Protein AF-A0A951GR59-F1 (afdb_monomer_lite)

Sequence (129 aa):
MRVWRRYLRSAVLIALGVAAAATSLAAGDAMGLLDGLLYDASLAASDRRPGDRDAPVAVIALDAESLAADELAELPRVFLSPVWAKIVNALTDAEARAIGFDIIFSYSANRFPGLEGQYDREFLAAIAR

Secondary structure (DSSP, 8-state):
-HHHHHHHHHHHHHHHHHHHHHHHHHS-S---HHHHHHHHHHHHH-S--SS-SS---------HHHHTSHHHHTS-GGG-HHHHHHHHHHHHHTT-S-----S-----GGGSTTSTT-TTHHHHHHHT-

Radius of gyration: 24.55 Å; chains: 1; bounding box: 57×39×71 Å

Structure (mmCIF, N/CA/C/O backbone):
data_AF-A0A951GR59-F1
#
_entry.id   AF-A0A951GR59-F1
#
loop_
_atom_site.group_PDB
_atom_site.id
_atom_site.type_symbol
_atom_site.label_atom_id
_atom_site.label_alt_id
_atom_site.label_comp_id
_atom_site.label_asym_id
_atom_site.label_entity_id
_atom_site.label_seq_id
_atom_site.pdbx_PDB_ins_code
_atom_site.Cartn_x
_atom_site.Cartn_y
_atom_site.Cartn_z
_atom_site.occupancy
_atom_site.B_iso_or_equiv
_atom_site.auth_seq_id
_atom_site.auth_comp_id
_atom_site.auth_asym_id
_atom_site.auth_atom_id
_atom_site.pdbx_PDB_model_num
ATOM 1 N N . MET A 1 1 ? 36.642 8.283 -48.149 1.00 59.03 1 MET A N 1
ATOM 2 C CA . MET A 1 1 ? 35.408 8.980 -47.688 1.00 59.03 1 MET A CA 1
ATOM 3 C C . MET A 1 1 ? 34.630 8.270 -46.564 1.00 59.03 1 MET A C 1
ATOM 5 O O . MET A 1 1 ? 34.110 8.967 -45.701 1.00 59.03 1 MET A O 1
ATOM 9 N N . ARG A 1 2 ? 34.537 6.925 -46.502 1.00 58.50 2 ARG A N 1
ATOM 10 C CA . ARG A 1 2 ? 33.809 6.211 -45.415 1.00 58.50 2 ARG A CA 1
ATOM 11 C C . ARG A 1 2 ? 34.384 6.427 -44.006 1.00 58.50 2 ARG A C 1
ATOM 13 O O . ARG A 1 2 ? 33.620 6.544 -43.058 1.00 58.50 2 ARG A O 1
ATOM 20 N N . VAL A 1 3 ? 35.708 6.502 -43.881 1.00 67.25 3 VAL A N 1
ATOM 21 C CA . VAL A 1 3 ? 36.415 6.670 -42.599 1.00 67.25 3 VAL A CA 1
ATOM 22 C C . VAL A 1 3 ? 36.221 8.084 -42.027 1.00 67.25 3 VAL A C 1
ATOM 24 O O . VAL A 1 3 ? 35.856 8.231 -40.869 1.00 67.25 3 VAL A O 1
ATOM 27 N N . TRP A 1 4 ? 36.303 9.115 -42.874 1.00 68.81 4 TRP A N 1
ATOM 28 C CA . TRP A 1 4 ? 36.006 10.512 -42.518 1.00 68.81 4 TRP A CA 1
ATOM 29 C C . TRP A 1 4 ? 34.567 10.699 -42.011 1.00 68.81 4 TRP A C 1
ATOM 31 O O . TRP A 1 4 ? 34.330 11.330 -40.986 1.00 68.81 4 TRP A O 1
ATOM 41 N N . ARG A 1 5 ? 33.595 10.057 -42.676 1.00 74.81 5 ARG A N 1
ATOM 42 C CA . ARG A 1 5 ? 32.196 10.024 -42.221 1.00 74.81 5 ARG A CA 1
ATOM 43 C C . ARG A 1 5 ? 32.007 9.292 -40.890 1.00 74.81 5 ARG A C 1
ATOM 45 O O . ARG A 1 5 ? 31.097 9.649 -40.153 1.00 74.81 5 ARG A O 1
ATOM 52 N N . ARG A 1 6 ? 32.825 8.281 -40.576 1.00 73.31 6 ARG A N 1
ATOM 53 C CA . ARG A 1 6 ? 32.791 7.599 -39.270 1.00 73.31 6 ARG A CA 1
ATOM 54 C C . ARG A 1 6 ? 33.338 8.498 -38.164 1.00 73.31 6 ARG A C 1
ATOM 56 O O . ARG A 1 6 ? 32.654 8.655 -37.165 1.00 73.31 6 ARG A O 1
ATOM 63 N N . TYR A 1 7 ? 34.477 9.157 -38.379 1.00 81.62 7 TYR A N 1
ATOM 64 C CA . TYR A 1 7 ? 35.042 10.090 -37.398 1.00 81.62 7 TYR A CA 1
ATOM 65 C C . TYR A 1 7 ? 34.139 11.295 -37.132 1.00 81.62 7 TYR A C 1
ATOM 67 O O . TYR A 1 7 ? 33.927 11.643 -35.977 1.00 81.62 7 TYR A O 1
ATOM 75 N N . LEU A 1 8 ? 33.530 11.872 -38.172 1.00 83.38 8 LEU A N 1
ATOM 76 C CA . LEU A 1 8 ? 32.531 12.933 -38.008 1.00 83.38 8 LEU A CA 1
ATOM 77 C C . LEU A 1 8 ? 31.313 12.463 -37.211 1.00 83.38 8 LEU A C 1
ATOM 79 O O . LEU A 1 8 ? 30.852 13.180 -36.335 1.00 83.38 8 LEU A O 1
ATOM 83 N N . ARG A 1 9 ? 30.807 11.251 -37.472 1.00 81.31 9 ARG A N 1
ATOM 84 C CA . ARG A 1 9 ? 29.693 10.684 -36.696 1.00 81.31 9 ARG A CA 1
ATOM 85 C C . ARG A 1 9 ? 30.070 10.493 -35.232 1.00 81.31 9 ARG A C 1
ATOM 87 O O . ARG A 1 9 ? 29.297 10.878 -34.369 1.00 81.31 9 ARG A O 1
ATOM 94 N N . SER A 1 10 ? 31.252 9.946 -34.957 1.00 85.56 10 SER A N 1
ATOM 95 C CA . SER A 1 10 ? 31.752 9.784 -33.590 1.00 85.56 10 SER A CA 1
ATOM 96 C C . SER A 1 10 ? 31.913 11.131 -32.886 1.00 85.56 10 SER A C 1
ATOM 98 O O . SER A 1 10 ? 31.454 11.278 -31.761 1.00 85.56 10 SER A O 1
ATOM 100 N N . ALA A 1 11 ? 32.489 12.131 -33.556 1.00 87.44 11 ALA A N 1
ATOM 101 C CA . ALA A 1 11 ? 32.656 13.474 -33.004 1.00 87.44 11 ALA A CA 1
ATOM 102 C C . ALA A 1 11 ? 31.310 14.154 -32.710 1.00 87.44 11 ALA A C 1
ATOM 104 O O . ALA A 1 11 ? 31.146 14.746 -31.649 1.00 87.44 11 ALA A O 1
ATOM 105 N N . VAL A 1 12 ? 30.328 14.019 -33.608 1.00 87.12 12 VAL A N 1
ATOM 106 C CA . VAL A 1 12 ? 28.971 14.554 -33.413 1.00 87.12 12 VAL A CA 1
ATOM 107 C C . VAL A 1 12 ? 28.259 13.854 -32.257 1.00 87.12 12 VAL A C 1
ATOM 109 O O . VAL A 1 12 ? 27.648 14.527 -31.437 1.00 87.12 12 VAL A O 1
ATOM 112 N N . LEU A 1 13 ? 28.364 12.527 -32.145 1.00 87.94 13 LEU A N 1
ATOM 113 C CA . LEU A 1 13 ? 27.765 11.780 -31.034 1.00 87.94 13 LEU A CA 1
ATOM 114 C C . LEU A 1 13 ? 28.382 12.168 -29.687 1.00 87.94 13 LEU A C 1
ATOM 116 O O . LEU A 1 13 ? 27.653 12.347 -28.716 1.00 87.94 13 LEU A O 1
ATOM 120 N N . ILE A 1 14 ? 29.704 12.346 -29.636 1.00 89.19 14 ILE A N 1
ATOM 121 C CA . ILE A 1 14 ? 30.396 12.813 -28.429 1.00 89.19 14 ILE A CA 1
ATOM 122 C C . ILE A 1 14 ? 29.949 14.236 -28.082 1.00 89.19 14 ILE A C 1
ATOM 124 O O . ILE A 1 14 ? 29.593 14.494 -26.938 1.00 89.19 14 ILE A O 1
ATOM 128 N N . ALA A 1 15 ? 29.908 15.147 -29.058 1.00 87.50 15 ALA A N 1
ATOM 129 C CA . ALA A 1 15 ? 29.475 16.525 -28.835 1.00 87.50 15 ALA A CA 1
ATOM 130 C C . ALA A 1 15 ? 28.022 16.606 -28.336 1.00 87.50 15 ALA A C 1
ATOM 132 O O . ALA A 1 15 ? 27.738 17.353 -27.403 1.00 87.50 15 ALA A O 1
ATOM 133 N N . LEU A 1 16 ? 27.119 15.803 -28.907 1.00 85.69 16 LEU A N 1
ATOM 134 C CA . LEU A 1 16 ? 25.728 15.705 -28.458 1.00 85.69 16 LEU A CA 1
ATOM 135 C C . LEU A 1 16 ? 25.619 15.117 -27.047 1.00 85.69 16 LEU A C 1
ATOM 137 O O . LEU A 1 16 ? 24.856 15.637 -26.240 1.00 85.69 16 LEU A O 1
ATOM 141 N N . GLY A 1 17 ? 26.401 14.082 -26.726 1.00 84.50 17 GLY A N 1
ATOM 142 C CA . GLY A 1 17 ? 26.432 13.498 -25.383 1.00 84.50 17 GLY A CA 1
ATOM 143 C C . GLY A 1 17 ? 26.932 14.482 -24.322 1.00 84.50 17 GLY A C 1
ATOM 144 O O . GLY A 1 17 ? 26.339 14.589 -23.252 1.00 84.50 17 GLY A O 1
ATOM 145 N N . VAL A 1 18 ? 27.977 15.254 -24.636 1.00 86.25 18 VAL A N 1
ATOM 146 C CA . VAL A 1 18 ? 28.500 16.308 -23.749 1.00 86.25 18 VAL A CA 1
ATOM 147 C C . VAL A 1 18 ? 27.479 17.430 -23.566 1.00 86.25 18 VAL A C 1
ATOM 149 O O . VAL A 1 18 ? 27.265 17.877 -22.442 1.00 86.25 18 VAL A O 1
ATOM 152 N N . ALA A 1 19 ? 26.819 17.860 -24.645 1.00 81.19 19 ALA A N 1
ATOM 153 C CA . ALA A 1 19 ? 25.778 18.880 -24.573 1.00 81.19 19 ALA A CA 1
ATOM 154 C C . ALA A 1 19 ? 24.593 18.419 -23.709 1.00 81.19 19 ALA A C 1
ATOM 156 O O . ALA A 1 19 ? 24.160 19.173 -22.843 1.00 81.19 19 ALA A O 1
ATOM 157 N N . ALA A 1 20 ? 24.134 17.175 -23.879 1.00 77.69 20 ALA A N 1
ATOM 158 C CA . ALA A 1 20 ? 23.048 16.596 -23.088 1.00 77.69 20 ALA A CA 1
ATOM 159 C C . ALA A 1 20 ? 23.397 16.490 -21.591 1.00 77.69 20 ALA A C 1
ATOM 161 O O . ALA A 1 20 ? 22.580 16.831 -20.735 1.00 77.69 20 ALA A O 1
ATOM 162 N N . ALA A 1 21 ? 24.625 16.073 -21.261 1.00 77.31 21 ALA A N 1
ATOM 163 C CA . ALA A 1 21 ? 25.095 16.018 -19.877 1.00 77.31 21 ALA A CA 1
ATOM 164 C C . ALA A 1 21 ? 25.165 17.417 -19.241 1.00 77.31 21 ALA A C 1
ATOM 166 O O . ALA A 1 21 ? 24.738 17.606 -18.104 1.00 77.31 21 ALA A O 1
ATOM 167 N N . ALA A 1 22 ? 25.650 18.414 -19.986 1.00 78.75 22 ALA A N 1
ATOM 168 C CA . ALA A 1 22 ? 25.711 19.795 -19.516 1.00 78.75 22 ALA A CA 1
ATOM 169 C C . ALA A 1 22 ? 24.313 20.396 -19.296 1.00 78.75 22 ALA A C 1
ATOM 171 O O . ALA A 1 22 ? 24.092 21.070 -18.292 1.00 78.75 22 ALA A O 1
ATOM 172 N N . THR A 1 23 ? 23.354 20.126 -20.189 1.00 72.44 23 THR A N 1
ATOM 173 C CA . THR A 1 23 ? 21.967 20.586 -20.018 1.00 72.44 23 THR A CA 1
ATOM 174 C C . THR A 1 23 ? 21.275 19.897 -18.850 1.00 72.44 23 THR A C 1
ATOM 176 O O . THR A 1 23 ? 20.566 20.565 -18.109 1.00 72.44 23 THR A O 1
ATOM 179 N N . SER A 1 24 ? 21.524 18.602 -18.630 1.00 67.88 24 SER A N 1
ATOM 180 C CA . SER A 1 24 ? 20.958 17.853 -17.499 1.00 67.88 24 SER A CA 1
ATOM 181 C C . SER A 1 24 ? 21.477 18.331 -16.141 1.00 67.88 24 SER A C 1
ATOM 183 O O . SER A 1 24 ? 20.763 18.212 -15.156 1.00 67.88 24 SER A O 1
ATOM 185 N N . LEU A 1 25 ? 22.701 18.863 -16.072 1.00 71.81 25 LEU A N 1
ATOM 186 C CA . LEU A 1 25 ? 23.255 19.448 -14.844 1.00 71.81 25 LEU A CA 1
ATOM 187 C C . LEU A 1 25 ? 22.734 20.870 -14.572 1.00 71.81 25 LEU A C 1
ATOM 189 O O . LEU A 1 25 ? 22.807 21.338 -13.438 1.00 71.81 25 LEU A O 1
ATOM 193 N N . ALA A 1 26 ? 22.259 21.570 -15.606 1.00 71.94 26 ALA A N 1
ATOM 194 C CA . ALA A 1 26 ? 21.794 22.956 -15.524 1.00 71.94 26 ALA A CA 1
ATOM 195 C C . ALA A 1 26 ? 20.266 23.080 -15.396 1.00 71.94 26 ALA A C 1
ATOM 197 O O . ALA A 1 26 ? 19.774 24.036 -14.795 1.00 71.94 26 ALA A O 1
ATOM 198 N N . ALA A 1 27 ? 19.513 22.134 -15.960 1.00 65.31 27 ALA A N 1
ATOM 199 C CA . ALA A 1 27 ? 18.086 21.989 -15.724 1.00 65.31 27 ALA A CA 1
ATOM 200 C C . ALA A 1 27 ? 17.902 21.385 -14.324 1.00 65.31 27 ALA A C 1
ATOM 202 O O . ALA A 1 27 ? 18.336 20.268 -14.074 1.00 65.31 27 ALA A O 1
ATOM 203 N N . GLY A 1 28 ? 17.347 22.150 -13.383 1.00 62.84 28 GLY A N 1
ATOM 204 C CA . GLY A 1 28 ? 17.063 21.663 -12.028 1.00 62.84 28 GLY A CA 1
ATOM 205 C C . GLY A 1 28 ? 16.016 20.536 -11.988 1.00 62.84 28 GLY A C 1
ATOM 206 O O . GLY A 1 28 ? 15.645 19.975 -13.010 1.00 62.84 28 GLY A O 1
ATOM 207 N N . ASP A 1 29 ? 15.486 20.255 -10.796 1.00 61.53 29 ASP A N 1
ATOM 208 C CA . ASP A 1 29 ? 14.643 19.089 -10.438 1.00 61.53 29 ASP A CA 1
ATOM 209 C C . ASP A 1 29 ? 13.264 18.984 -11.144 1.00 61.53 29 ASP A C 1
ATOM 211 O O . ASP A 1 29 ? 12.412 18.176 -10.783 1.00 61.53 29 ASP A O 1
ATOM 215 N N . ALA A 1 30 ? 12.998 19.827 -12.143 1.00 58.78 30 ALA A N 1
ATOM 216 C CA . ALA A 1 30 ? 11.734 19.857 -12.866 1.00 58.78 30 ALA A CA 1
ATOM 217 C C . ALA A 1 30 ? 11.802 18.942 -14.095 1.00 58.78 30 ALA A C 1
ATOM 219 O O . ALA A 1 30 ? 12.194 19.367 -15.180 1.00 58.78 30 ALA A O 1
ATOM 220 N N . MET A 1 31 ? 11.394 17.687 -13.916 1.00 58.06 31 MET A N 1
ATOM 221 C CA . MET A 1 31 ? 11.290 16.707 -14.996 1.00 58.06 31 MET A CA 1
ATOM 222 C C . MET A 1 31 ? 10.197 17.129 -15.992 1.00 58.06 31 MET A C 1
ATOM 224 O O . MET A 1 31 ? 9.015 17.211 -15.649 1.00 58.06 31 MET A O 1
ATOM 228 N N . GLY A 1 32 ? 10.587 17.450 -17.225 1.00 69.00 32 GLY A N 1
ATOM 229 C CA . GLY A 1 32 ? 9.667 17.853 -18.287 1.00 69.00 32 GLY A CA 1
ATOM 230 C C . GLY A 1 32 ? 8.971 16.657 -18.944 1.00 69.00 32 GLY A C 1
ATOM 231 O O . GLY A 1 32 ? 9.441 15.525 -18.881 1.00 69.00 32 GLY A O 1
ATOM 232 N N . LEU A 1 33 ? 7.869 16.901 -19.665 1.00 70.56 33 LEU A N 1
ATOM 233 C CA . LEU A 1 33 ? 7.146 15.855 -20.418 1.00 70.56 33 LEU A CA 1
ATOM 234 C C . LEU A 1 33 ? 8.041 15.105 -21.424 1.00 70.56 33 LEU A C 1
ATOM 236 O O . LEU A 1 33 ? 7.840 13.920 -21.679 1.00 70.56 33 LEU A O 1
ATOM 240 N N . LEU A 1 34 ? 9.036 15.792 -21.993 1.00 77.12 34 LEU A N 1
ATOM 241 C CA . LEU A 1 34 ? 10.009 15.180 -22.899 1.00 77.12 34 LEU A CA 1
ATOM 242 C C . LEU A 1 34 ? 10.987 14.257 -22.167 1.00 77.12 34 LEU A C 1
ATOM 244 O O . LEU A 1 34 ? 11.401 13.262 -22.753 1.00 77.12 34 LEU A O 1
ATOM 248 N N . ASP A 1 35 ? 11.312 14.538 -20.905 1.00 75.38 35 ASP A N 1
ATOM 249 C CA . ASP A 1 35 ? 12.215 13.697 -20.117 1.00 75.38 35 ASP A CA 1
ATOM 250 C C . ASP A 1 35 ? 11.560 12.351 -19.812 1.00 75.38 35 ASP A C 1
ATOM 252 O O . ASP A 1 35 ? 12.205 11.319 -19.965 1.00 75.38 35 ASP A O 1
ATOM 256 N N . GLY A 1 36 ? 10.257 12.345 -19.499 1.00 77.44 36 GLY A N 1
ATOM 257 C CA . GLY A 1 36 ? 9.476 11.114 -19.343 1.00 77.44 36 GLY A CA 1
ATOM 258 C C . GLY A 1 36 ? 9.450 10.273 -20.622 1.00 77.44 36 GLY A C 1
ATOM 259 O O . GLY A 1 36 ? 9.779 9.091 -20.596 1.00 77.44 36 GLY A O 1
ATOM 260 N N . LEU A 1 37 ? 9.166 10.896 -21.773 1.00 83.56 37 LEU A N 1
ATOM 261 C CA . LEU A 1 37 ? 9.163 10.196 -23.065 1.00 83.56 37 LEU A CA 1
ATOM 262 C C . LEU A 1 37 ? 10.545 9.650 -23.449 1.00 83.56 37 LEU A C 1
ATOM 264 O O . LEU A 1 37 ? 10.647 8.545 -23.982 1.00 83.56 37 LEU A O 1
ATOM 268 N N . LEU A 1 38 ? 11.613 10.414 -23.205 1.00 83.38 38 LEU A N 1
ATOM 269 C CA . LEU A 1 38 ? 12.983 9.973 -23.473 1.00 83.38 38 LEU A CA 1
ATOM 270 C C . LEU A 1 38 ? 13.412 8.862 -22.513 1.00 83.38 38 LEU A C 1
ATOM 272 O O . LEU A 1 38 ? 14.085 7.926 -22.945 1.00 83.38 38 LEU A O 1
ATOM 276 N N . TYR A 1 39 ? 13.001 8.930 -21.248 1.00 80.31 39 TYR A N 1
ATOM 277 C CA . TYR A 1 39 ? 13.232 7.879 -20.266 1.00 80.31 39 TYR A CA 1
ATOM 278 C C . TYR A 1 39 ? 12.537 6.578 -20.682 1.00 80.31 39 TYR A C 1
ATOM 280 O O . TYR A 1 39 ? 13.206 5.548 -20.797 1.00 80.31 39 TYR A O 1
ATOM 288 N N . ASP A 1 40 ? 11.255 6.634 -21.040 1.00 81.00 40 ASP A N 1
ATOM 289 C CA . ASP A 1 40 ? 10.488 5.476 -21.510 1.00 81.00 40 ASP A CA 1
ATOM 290 C C . ASP A 1 40 ? 11.072 4.892 -22.800 1.00 81.00 40 ASP A C 1
ATOM 292 O O . ASP A 1 40 ? 11.254 3.679 -22.914 1.00 81.00 40 ASP A O 1
ATOM 296 N N . ALA A 1 41 ? 11.449 5.740 -23.763 1.00 83.88 41 ALA A N 1
ATOM 297 C CA . ALA A 1 41 ? 12.114 5.300 -24.988 1.00 83.88 41 ALA A CA 1
ATOM 298 C C . ALA A 1 41 ? 13.482 4.663 -24.702 1.00 83.88 41 ALA A C 1
ATOM 300 O O . ALA A 1 41 ? 13.853 3.681 -25.349 1.00 83.88 41 ALA A O 1
ATOM 301 N N . SER A 1 42 ? 14.229 5.187 -23.725 1.00 82.75 42 SER A N 1
ATOM 302 C CA . SER A 1 42 ? 15.507 4.610 -23.306 1.00 82.75 42 SER A CA 1
ATOM 303 C C . SER A 1 42 ? 15.321 3.237 -22.664 1.00 82.75 42 SER A C 1
ATOM 305 O O . SER A 1 42 ? 16.079 2.325 -22.983 1.00 82.75 42 SER A O 1
ATOM 307 N N . LEU A 1 43 ? 14.282 3.055 -21.842 1.00 80.12 43 LEU A N 1
ATOM 308 C CA . LEU A 1 43 ? 13.922 1.770 -21.245 1.00 80.12 43 LEU A CA 1
ATOM 309 C C . LEU A 1 43 ? 13.405 0.779 -22.290 1.00 80.12 43 LEU A C 1
ATOM 311 O O . LEU A 1 43 ? 13.727 -0.401 -22.214 1.00 80.12 43 LEU A O 1
ATOM 315 N N . ALA A 1 44 ? 12.646 1.237 -23.286 1.00 81.50 44 ALA A N 1
ATOM 316 C CA . ALA A 1 44 ? 12.172 0.393 -24.381 1.00 81.50 44 ALA A CA 1
ATOM 317 C C . ALA A 1 44 ? 13.316 -0.063 -25.304 1.00 81.50 44 ALA A C 1
ATOM 319 O O . ALA A 1 44 ? 13.306 -1.192 -25.791 1.00 81.50 44 ALA A O 1
ATOM 320 N N . ALA A 1 45 ? 14.311 0.798 -25.541 1.00 83.50 45 ALA A N 1
ATOM 321 C CA . ALA A 1 45 ? 15.484 0.489 -26.362 1.00 83.50 45 ALA A CA 1
ATOM 322 C C . ALA A 1 45 ? 16.586 -0.274 -25.603 1.00 83.50 45 ALA A C 1
ATOM 324 O O . ALA A 1 45 ? 17.508 -0.807 -26.225 1.00 83.50 45 ALA A O 1
ATOM 325 N N . SER A 1 46 ? 16.521 -0.306 -24.270 1.00 77.12 46 SER A N 1
ATOM 326 C CA . SER A 1 46 ? 17.518 -0.914 -23.394 1.00 77.12 46 SER A CA 1
ATOM 327 C C . SER A 1 46 ? 16.985 -2.194 -22.757 1.00 77.12 46 SER A C 1
ATOM 329 O O . SER A 1 46 ? 15.994 -2.188 -22.037 1.00 77.12 46 SER A O 1
ATOM 331 N N . ASP A 1 47 ? 17.719 -3.297 -22.894 1.00 69.94 47 ASP A N 1
ATOM 332 C CA . ASP A 1 47 ? 17.470 -4.485 -22.064 1.00 69.94 47 ASP A CA 1
ATOM 333 C C . ASP A 1 47 ? 17.931 -4.299 -20.607 1.00 69.94 47 ASP A C 1
ATOM 335 O O . ASP A 1 47 ? 17.595 -5.102 -19.737 1.00 69.94 47 ASP A O 1
ATOM 339 N N . ARG A 1 48 ? 18.671 -3.222 -20.305 1.00 68.62 48 ARG A N 1
ATOM 340 C CA . ARG A 1 48 ? 18.976 -2.819 -18.930 1.00 68.62 48 ARG A CA 1
ATOM 341 C C . ARG A 1 48 ? 17.818 -2.007 -18.375 1.00 68.62 48 ARG A C 1
ATOM 343 O O . ARG A 1 48 ? 17.818 -0.781 -18.473 1.00 68.62 48 ARG A O 1
ATOM 350 N N . ARG A 1 49 ? 16.869 -2.708 -17.768 1.00 67.81 49 ARG A N 1
ATOM 351 C CA . ARG A 1 49 ? 15.892 -2.131 -16.847 1.00 67.81 49 ARG A CA 1
ATOM 352 C C . ARG A 1 49 ? 16.222 -2.566 -15.416 1.00 67.81 49 ARG A C 1
ATOM 354 O O . ARG A 1 49 ? 16.754 -3.662 -15.236 1.00 67.81 49 ARG A O 1
ATOM 361 N N . PRO A 1 50 ? 15.931 -1.748 -14.398 1.00 67.31 50 PRO A N 1
ATOM 362 C CA . PRO A 1 50 ? 15.936 -2.221 -13.021 1.00 67.31 50 PRO A CA 1
ATOM 363 C C . PRO A 1 50 ? 14.917 -3.361 -12.850 1.00 67.31 50 PRO A C 1
ATOM 365 O O . PRO A 1 50 ? 13.780 -3.244 -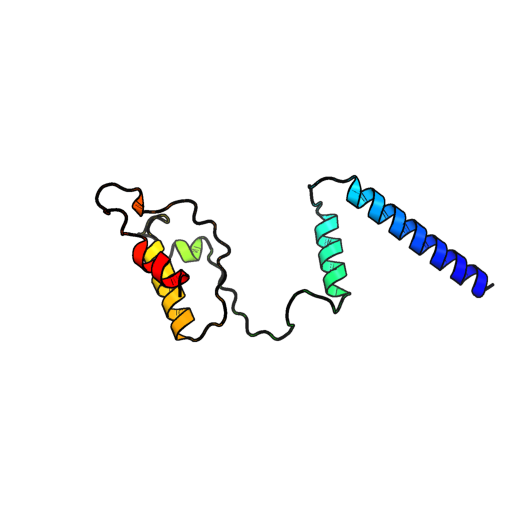13.305 1.00 67.31 50 PRO A O 1
ATOM 368 N N . GLY A 1 51 ? 15.318 -4.452 -12.194 1.00 69.38 51 GLY A N 1
ATOM 369 C CA . GLY A 1 51 ? 14.447 -5.597 -11.903 1.00 69.38 51 GLY A CA 1
ATOM 370 C C . GLY A 1 51 ? 14.431 -6.699 -12.970 1.00 69.38 51 GLY A C 1
ATOM 371 O O . GLY A 1 51 ? 15.039 -6.588 -14.033 1.00 69.38 51 GLY A O 1
ATOM 372 N N . ASP A 1 52 ? 13.739 -7.792 -12.652 1.00 73.38 52 ASP A N 1
ATOM 373 C CA . ASP A 1 52 ? 13.587 -8.964 -13.522 1.00 73.38 52 ASP A CA 1
ATOM 374 C C . ASP A 1 52 ? 12.431 -8.762 -14.525 1.00 73.38 52 ASP A C 1
ATOM 376 O O . ASP A 1 52 ? 11.463 -8.041 -14.249 1.00 73.38 52 ASP A O 1
ATOM 380 N N . ARG A 1 53 ? 12.532 -9.355 -15.720 1.00 67.75 53 ARG A N 1
ATOM 381 C CA . ARG A 1 53 ? 11.449 -9.365 -16.717 1.00 67.75 53 ARG A CA 1
ATOM 382 C C . ARG A 1 53 ? 10.269 -10.217 -16.301 1.00 67.75 53 ARG A C 1
ATOM 384 O O . ARG A 1 53 ? 9.133 -9.777 -16.476 1.00 67.75 53 ARG A O 1
ATOM 391 N N . ASP A 1 54 ? 10.569 -11.326 -15.648 1.00 77.94 54 ASP A N 1
ATOM 392 C CA . ASP A 1 54 ? 9.614 -12.403 -15.422 1.00 77.94 54 ASP A CA 1
ATOM 393 C C . ASP A 1 54 ? 9.308 -12.602 -13.933 1.00 77.94 54 ASP A C 1
ATOM 395 O O . ASP A 1 54 ? 8.802 -13.648 -13.527 1.00 77.94 54 ASP A O 1
ATOM 399 N N . ALA A 1 55 ? 9.600 -11.596 -13.097 1.00 78.50 55 ALA A N 1
ATOM 400 C CA . ALA A 1 55 ? 9.194 -11.636 -11.699 1.00 78.50 55 ALA A CA 1
ATOM 401 C C . ALA A 1 55 ? 7.657 -11.718 -11.613 1.00 78.50 55 ALA A C 1
ATOM 403 O O . ALA A 1 55 ? 6.973 -10.856 -12.175 1.00 78.50 55 ALA A O 1
ATOM 404 N N . PRO A 1 56 ? 7.097 -12.710 -10.897 1.00 83.81 56 PRO A N 1
ATOM 405 C CA . PRO A 1 56 ? 5.661 -12.805 -10.686 1.00 83.81 56 PRO A CA 1
ATOM 406 C C . PRO A 1 56 ? 5.223 -11.673 -9.750 1.00 83.81 56 PRO A C 1
ATOM 408 O O . PRO A 1 56 ? 5.354 -11.768 -8.531 1.00 83.81 56 PRO A O 1
ATOM 411 N N . VAL A 1 57 ? 4.745 -10.573 -10.333 1.00 86.62 57 VAL A N 1
ATOM 412 C CA . VAL A 1 57 ? 4.282 -9.379 -9.617 1.00 86.62 57 VAL A CA 1
ATOM 413 C C . VAL A 1 57 ? 2.803 -9.165 -9.905 1.00 86.62 57 VAL A C 1
ATOM 415 O O . VAL A 1 57 ? 2.386 -9.139 -11.062 1.00 86.62 57 VAL A O 1
ATOM 418 N N . ALA A 1 58 ? 2.021 -8.968 -8.847 1.00 88.19 58 ALA A N 1
ATOM 419 C CA . ALA A 1 58 ? 0.649 -8.493 -8.934 1.00 88.19 58 ALA A CA 1
ATOM 420 C C . ALA A 1 58 ? 0.603 -7.023 -8.504 1.00 88.19 58 ALA A C 1
ATOM 422 O O . ALA A 1 58 ? 1.091 -6.673 -7.431 1.00 88.19 58 ALA A O 1
ATOM 423 N N . VAL A 1 59 ? 0.013 -6.168 -9.341 1.00 87.75 59 VAL A N 1
ATOM 424 C CA . VAL A 1 59 ? -0.253 -4.765 -9.007 1.00 87.75 59 VAL A CA 1
ATOM 425 C C . VAL A 1 59 ? -1.743 -4.625 -8.745 1.00 87.75 59 VAL A C 1
ATOM 427 O O . VAL A 1 59 ? -2.556 -4.894 -9.627 1.00 87.75 59 VAL A O 1
ATOM 430 N N . ILE A 1 60 ? -2.094 -4.220 -7.526 1.00 86.50 60 ILE A N 1
ATOM 431 C CA . ILE A 1 60 ? -3.478 -4.009 -7.103 1.00 86.50 60 ILE A CA 1
ATOM 432 C C . ILE A 1 60 ? -3.695 -2.503 -7.008 1.00 86.50 60 ILE A C 1
ATOM 434 O O . ILE A 1 60 ? -3.173 -1.850 -6.106 1.00 86.50 60 ILE A O 1
ATOM 438 N N . ALA A 1 61 ? -4.437 -1.950 -7.964 1.00 87.56 61 ALA A N 1
ATOM 439 C CA . ALA A 1 61 ? -4.817 -0.546 -7.949 1.00 87.56 61 ALA A CA 1
ATOM 440 C C . ALA A 1 61 ? -6.100 -0.361 -7.130 1.00 87.56 61 ALA A C 1
ATOM 442 O O . ALA A 1 61 ? -7.048 -1.129 -7.279 1.00 87.56 61 ALA A O 1
ATOM 443 N N . LEU A 1 62 ? -6.125 0.669 -6.285 1.00 83.75 62 LEU A N 1
ATOM 444 C CA . LEU A 1 62 ? -7.313 1.100 -5.554 1.00 83.75 62 LEU A CA 1
ATOM 445 C C . LEU A 1 62 ? -7.742 2.457 -6.099 1.00 83.75 62 LEU A C 1
ATOM 447 O O . LEU A 1 62 ? -7.022 3.446 -5.955 1.00 83.75 62 LEU A O 1
ATOM 451 N N . ASP A 1 63 ? -8.910 2.504 -6.724 1.00 88.00 63 ASP A N 1
ATOM 452 C CA . ASP A 1 63 ? -9.495 3.729 -7.252 1.00 88.00 63 ASP A CA 1
ATOM 453 C C . ASP A 1 63 ? -10.649 4.236 -6.374 1.00 88.00 63 ASP A C 1
ATOM 455 O O . ASP A 1 63 ? -10.972 3.688 -5.316 1.00 88.00 63 ASP A O 1
ATOM 459 N N . ALA A 1 64 ? -11.248 5.356 -6.781 1.00 86.50 64 ALA A N 1
ATOM 460 C CA . ALA A 1 64 ? -12.350 5.958 -6.041 1.00 86.50 64 ALA A CA 1
ATOM 461 C C . ALA A 1 64 ? -13.578 5.039 -5.972 1.00 86.50 64 ALA A C 1
ATOM 463 O O . ALA A 1 64 ? -14.264 5.048 -4.955 1.00 86.50 64 ALA A O 1
ATOM 464 N N . GLU A 1 65 ? -13.831 4.252 -7.019 1.00 90.06 65 GLU A N 1
ATOM 465 C CA . GLU A 1 65 ? -14.941 3.300 -7.075 1.00 90.06 65 GLU A CA 1
ATOM 466 C C . GLU A 1 65 ? -14.711 2.127 -6.116 1.00 90.06 65 GLU A C 1
ATOM 468 O O . GLU A 1 65 ? -15.587 1.813 -5.315 1.00 90.06 65 GLU A O 1
ATOM 473 N N . SER A 1 66 ? -13.498 1.571 -6.089 1.00 86.56 66 SER A N 1
ATOM 474 C CA . SER A 1 66 ? -13.092 0.528 -5.137 1.00 86.56 66 SER A CA 1
ATOM 475 C C . SER A 1 66 ? -13.272 0.979 -3.688 1.00 86.56 66 SER A C 1
ATOM 477 O O . SER A 1 66 ? -13.727 0.213 -2.844 1.00 86.56 66 SER A O 1
ATOM 479 N N . LEU A 1 67 ? -12.945 2.240 -3.390 1.00 86.75 67 LEU A N 1
ATOM 480 C CA . LEU A 1 67 ? -13.123 2.824 -2.056 1.00 86.75 67 LEU A CA 1
ATOM 481 C C . LEU A 1 67 ? -14.574 3.228 -1.750 1.00 86.75 67 LEU A C 1
ATOM 483 O O . LEU A 1 67 ? -14.889 3.481 -0.590 1.00 86.75 67 LEU A O 1
ATOM 487 N N . ALA A 1 68 ? -15.433 3.316 -2.766 1.00 89.00 68 ALA A N 1
ATOM 488 C CA . ALA A 1 68 ? -16.860 3.596 -2.629 1.00 89.00 68 ALA A CA 1
ATOM 489 C C . ALA A 1 68 ? -17.717 2.320 -2.569 1.00 89.00 68 ALA A C 1
ATOM 491 O O . ALA A 1 68 ? -18.933 2.424 -2.435 1.00 89.00 68 ALA A O 1
ATOM 492 N N . ALA A 1 69 ? -17.103 1.136 -2.662 1.00 90.00 69 ALA A N 1
ATOM 493 C CA . ALA A 1 69 ? -17.788 -0.135 -2.471 1.00 90.00 69 ALA A CA 1
ATOM 494 C C . ALA A 1 69 ? -18.420 -0.210 -1.073 1.00 90.00 69 ALA A C 1
ATOM 496 O O . ALA A 1 69 ? -17.820 0.259 -0.107 1.00 90.00 69 ALA A O 1
ATOM 497 N N . ASP A 1 70 ? -19.590 -0.846 -0.960 1.00 91.00 70 ASP A N 1
ATOM 498 C CA . ASP A 1 70 ? -20.402 -0.877 0.268 1.00 91.00 70 ASP A CA 1
ATOM 499 C C . ASP A 1 70 ? -19.605 -1.278 1.525 1.00 91.00 70 ASP A C 1
ATOM 501 O O . ASP A 1 70 ? -19.802 -0.707 2.593 1.00 91.00 70 ASP A O 1
ATOM 505 N N . GLU A 1 71 ? -18.651 -2.208 1.394 1.00 85.69 71 GLU A N 1
ATOM 506 C CA . GLU A 1 71 ? -17.795 -2.668 2.500 1.00 85.69 71 GLU A CA 1
ATOM 507 C C . GLU A 1 71 ? -16.871 -1.566 3.057 1.00 85.69 71 GLU A C 1
ATOM 509 O O . GLU A 1 71 ? -16.552 -1.565 4.245 1.00 85.69 71 GLU A O 1
ATOM 514 N N . LEU A 1 72 ? -16.434 -0.625 2.215 1.00 89.19 72 LEU A N 1
ATOM 515 C CA . LEU A 1 72 ? -15.491 0.440 2.576 1.00 89.19 72 LEU A CA 1
ATOM 516 C C . LEU A 1 72 ? -16.150 1.821 2.671 1.00 89.19 72 LEU A C 1
ATOM 518 O O . LEU A 1 72 ? -15.602 2.707 3.326 1.00 89.19 72 LEU A O 1
ATOM 522 N N . ALA A 1 73 ? -17.321 2.005 2.059 1.00 89.12 73 ALA A N 1
ATOM 523 C CA . ALA A 1 73 ? -18.018 3.285 1.970 1.00 89.12 73 ALA A CA 1
ATOM 524 C C . ALA A 1 73 ? -18.377 3.870 3.344 1.00 89.12 73 ALA A C 1
ATOM 526 O O . ALA A 1 73 ? -18.340 5.087 3.534 1.00 89.12 73 ALA A O 1
ATOM 527 N N . GLU A 1 74 ? -18.695 3.009 4.314 1.00 89.50 74 GLU A N 1
ATOM 528 C CA . GLU A 1 74 ? -19.048 3.418 5.677 1.00 89.5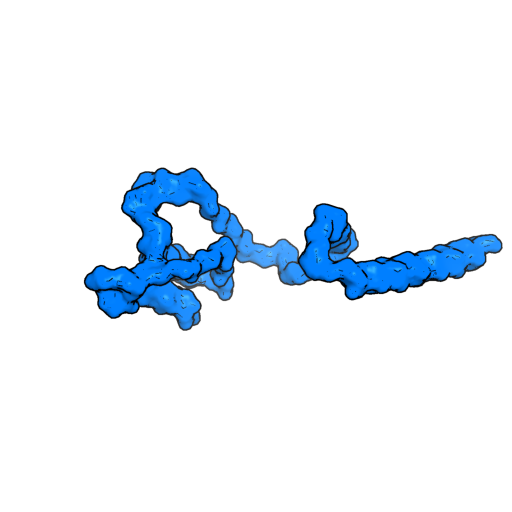0 74 GLU A CA 1
ATOM 529 C C . GLU A 1 74 ? -17.827 3.751 6.546 1.00 89.50 74 GLU A C 1
ATOM 531 O O . GLU A 1 74 ? -17.977 4.345 7.617 1.00 89.50 74 GLU A O 1
ATOM 536 N N . LEU A 1 75 ? -16.614 3.399 6.103 1.00 89.00 75 LEU A N 1
ATOM 537 C CA . LEU A 1 75 ? -15.399 3.550 6.891 1.00 89.00 75 LEU A CA 1
ATOM 538 C C . LEU A 1 75 ? -14.588 4.768 6.422 1.00 89.00 75 LEU A C 1
ATOM 540 O O . LEU A 1 75 ? -13.992 4.755 5.341 1.00 89.00 75 LEU A O 1
ATOM 544 N N . PRO A 1 76 ? -14.480 5.834 7.240 1.00 89.44 76 PRO A N 1
ATOM 545 C CA . PRO A 1 76 ? -13.593 6.945 6.926 1.00 89.44 76 PRO A CA 1
ATOM 546 C C . PRO A 1 76 ? -12.164 6.450 6.696 1.00 89.44 76 PRO A C 1
ATOM 548 O O . PRO A 1 76 ? -11.656 5.625 7.452 1.00 89.44 76 PRO A O 1
ATOM 551 N N . ARG A 1 77 ? -11.471 7.009 5.697 1.00 87.44 77 ARG A N 1
ATOM 552 C CA . ARG A 1 77 ? -10.157 6.506 5.247 1.00 87.44 77 ARG A CA 1
ATOM 553 C C . ARG A 1 77 ? -9.101 6.398 6.351 1.00 87.44 77 ARG A C 1
ATOM 555 O O . ARG A 1 77 ? -8.243 5.526 6.294 1.00 87.44 77 ARG A O 1
ATOM 562 N N . VAL A 1 78 ? -9.174 7.264 7.364 1.00 90.06 78 VAL A N 1
ATOM 563 C CA . VAL A 1 78 ? -8.275 7.243 8.532 1.00 90.06 78 VAL A CA 1
ATOM 564 C C . VAL A 1 78 ? -8.399 5.959 9.362 1.00 90.06 78 VAL A C 1
ATOM 566 O O . VAL A 1 78 ? -7.460 5.590 10.058 1.00 90.06 78 VAL A O 1
ATOM 569 N N . PHE A 1 79 ? -9.528 5.260 9.260 1.00 91.88 79 PHE A N 1
ATOM 570 C CA . PHE A 1 79 ? -9.822 4.024 9.976 1.00 91.88 79 PHE A CA 1
ATOM 571 C C . PHE A 1 79 ? -9.588 2.763 9.133 1.00 91.88 79 PHE A C 1
ATOM 573 O O . PHE A 1 79 ? -9.872 1.671 9.602 1.00 91.88 79 PHE A O 1
ATOM 580 N N . LEU A 1 80 ? -9.017 2.869 7.925 1.00 91.88 80 LEU A N 1
ATOM 581 C CA . LEU A 1 80 ? -8.745 1.706 7.060 1.00 91.88 80 LEU A CA 1
ATOM 582 C C . LEU A 1 80 ? -7.570 0.829 7.528 1.00 91.88 80 LEU A C 1
ATOM 584 O O . LEU A 1 80 ? -7.315 -0.217 6.941 1.00 91.88 80 LEU A O 1
ATOM 588 N N . SER A 1 81 ? -6.864 1.218 8.588 1.00 93.19 81 SER A N 1
ATOM 589 C CA . SER A 1 81 ? -5.720 0.479 9.137 1.00 93.19 81 SER A CA 1
ATOM 590 C C . SER A 1 81 ? -5.984 -1.028 9.354 1.00 93.19 81 SER A C 1
ATOM 592 O O . SER A 1 81 ? -5.197 -1.836 8.855 1.00 93.19 81 SER A O 1
ATOM 594 N N . PRO A 1 82 ? -7.118 -1.468 9.944 1.00 93.00 82 PRO A N 1
ATOM 595 C CA . PRO A 1 82 ? -7.425 -2.896 10.078 1.00 93.00 82 PRO A CA 1
ATOM 596 C C . PRO A 1 82 ? -7.645 -3.603 8.730 1.00 93.00 82 PRO A C 1
ATOM 598 O O . PRO A 1 82 ? -7.297 -4.774 8.574 1.00 93.00 82 PRO A O 1
ATOM 601 N N . VAL A 1 83 ? -8.173 -2.896 7.723 1.00 92.19 83 VAL A N 1
ATOM 602 C CA . VAL A 1 83 ? -8.330 -3.431 6.359 1.00 92.19 83 VAL A CA 1
ATOM 603 C C . VAL A 1 83 ? -6.956 -3.680 5.734 1.00 92.19 83 VAL A C 1
ATOM 605 O O . VAL A 1 83 ? -6.720 -4.748 5.165 1.00 92.19 83 VAL A O 1
ATOM 608 N N . TRP A 1 84 ? -6.012 -2.752 5.909 1.00 92.69 84 TRP A N 1
ATOM 609 C CA . TRP A 1 84 ? -4.630 -2.935 5.456 1.00 92.69 84 TRP A CA 1
ATOM 610 C C . TRP A 1 84 ? -3.939 -4.089 6.175 1.00 92.69 84 TRP A C 1
ATOM 612 O O . TRP A 1 84 ? -3.280 -4.892 5.520 1.00 92.69 84 TRP A O 1
ATOM 622 N N . ALA A 1 85 ? -4.144 -4.235 7.486 1.00 95.38 85 ALA A N 1
ATOM 623 C CA . ALA A 1 85 ? -3.625 -5.368 8.250 1.00 95.38 85 ALA A CA 1
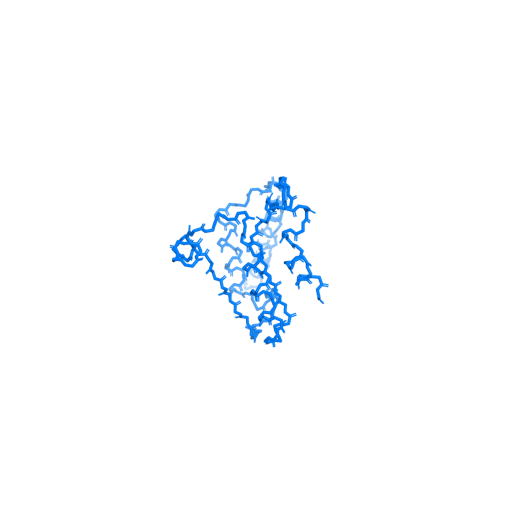ATOM 624 C C . ALA A 1 85 ? -4.117 -6.708 7.681 1.00 95.38 85 ALA A C 1
ATOM 626 O O . ALA A 1 85 ? -3.316 -7.613 7.442 1.00 95.38 85 ALA A O 1
ATOM 627 N N . LYS A 1 86 ? -5.423 -6.821 7.397 1.00 94.94 86 LYS A N 1
ATOM 628 C CA . LYS A 1 86 ? -6.030 -8.016 6.790 1.00 94.94 86 LYS A CA 1
ATOM 629 C C . LYS A 1 86 ? -5.398 -8.350 5.438 1.00 94.94 86 LYS A C 1
ATOM 631 O O . LYS A 1 86 ? -5.088 -9.511 5.190 1.00 94.94 86 LYS A O 1
ATOM 636 N N . ILE A 1 87 ? -5.176 -7.347 4.588 1.00 92.56 87 ILE A N 1
ATOM 637 C CA . ILE A 1 87 ? -4.555 -7.531 3.268 1.00 92.56 87 ILE A CA 1
ATOM 638 C C . ILE A 1 87 ? -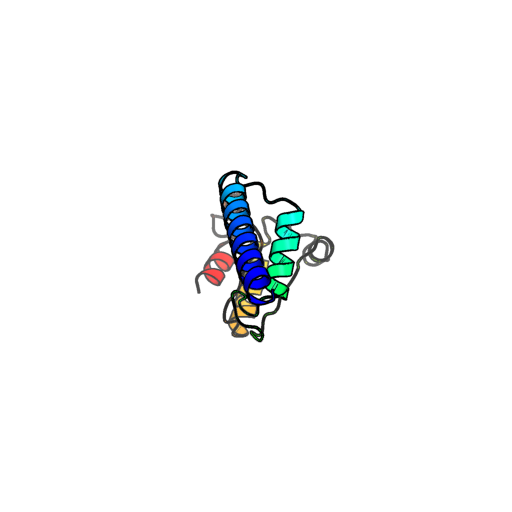3.096 -7.979 3.405 1.00 92.56 87 ILE A C 1
ATOM 640 O O . ILE A 1 87 ? -2.708 -8.958 2.773 1.00 92.56 87 ILE A O 1
ATOM 644 N N . VAL A 1 88 ? -2.296 -7.320 4.249 1.00 95.06 88 VAL A N 1
ATOM 645 C CA . VAL A 1 88 ? -0.885 -7.694 4.464 1.00 95.06 88 VAL A CA 1
ATOM 646 C C . VAL A 1 88 ? -0.771 -9.114 4.997 1.00 95.06 88 VAL A C 1
ATOM 648 O O . VAL A 1 88 ? 0.040 -9.885 4.489 1.00 95.06 88 VAL A O 1
ATOM 651 N N . ASN A 1 89 ? -1.607 -9.481 5.970 1.00 96.56 89 ASN A N 1
ATOM 652 C CA . ASN A 1 89 ? -1.618 -10.833 6.519 1.00 96.56 89 ASN A CA 1
ATOM 653 C C . ASN A 1 89 ? -2.000 -11.856 5.446 1.00 96.56 89 ASN A C 1
ATOM 655 O O . ASN A 1 89 ? -1.272 -12.821 5.265 1.00 96.56 89 ASN A O 1
ATOM 659 N N . ALA A 1 90 ? -3.056 -11.610 4.666 1.00 94.56 90 ALA A N 1
ATOM 660 C CA . ALA A 1 90 ? -3.462 -12.518 3.594 1.00 94.56 90 ALA A CA 1
ATOM 661 C C . ALA A 1 90 ? -2.381 -12.690 2.512 1.00 94.56 90 ALA A C 1
ATOM 663 O O . ALA A 1 90 ? -2.170 -13.797 2.024 1.00 94.56 90 ALA A O 1
ATOM 664 N N . LEU A 1 91 ? -1.676 -11.615 2.144 1.00 94.00 91 LEU A N 1
ATOM 665 C CA . LEU A 1 91 ? -0.565 -11.676 1.190 1.00 94.00 91 LEU A CA 1
ATOM 666 C C . LEU A 1 91 ? 0.646 -12.414 1.772 1.00 94.00 91 LEU A C 1
ATOM 668 O O . LEU A 1 91 ? 1.272 -13.207 1.074 1.00 94.00 91 LEU A O 1
ATOM 672 N N . THR A 1 92 ? 0.952 -12.183 3.047 1.00 94.12 92 THR A N 1
ATOM 673 C CA . THR A 1 92 ? 2.020 -12.892 3.766 1.00 94.12 92 THR A CA 1
ATOM 674 C C . THR A 1 92 ? 1.717 -14.385 3.869 1.00 94.12 92 THR A C 1
ATOM 676 O O . THR A 1 92 ? 2.583 -15.206 3.579 1.00 94.12 92 THR A O 1
ATOM 679 N N . ASP A 1 93 ? 0.481 -14.743 4.219 1.00 95.56 93 ASP A N 1
ATOM 680 C CA . ASP A 1 93 ? 0.012 -16.130 4.304 1.00 95.56 93 ASP A CA 1
ATOM 681 C C . ASP A 1 93 ? 0.007 -16.814 2.926 1.00 95.56 93 ASP A C 1
ATOM 683 O O . ASP A 1 93 ? 0.191 -18.025 2.832 1.00 95.56 93 ASP A O 1
ATOM 687 N N . ALA A 1 94 ? -0.153 -16.037 1.850 1.00 93.62 94 ALA A N 1
ATOM 688 C CA . ALA A 1 94 ? 0.005 -16.484 0.467 1.00 93.62 94 ALA A CA 1
ATOM 689 C C . ALA A 1 94 ? 1.473 -16.497 -0.015 1.00 93.62 94 ALA A C 1
ATOM 691 O O . ALA A 1 94 ? 1.721 -16.640 -1.212 1.00 93.62 94 ALA A O 1
ATOM 692 N N . GLU A 1 95 ? 2.437 -16.339 0.896 1.00 93.00 95 GLU A N 1
ATOM 693 C CA . GLU A 1 95 ? 3.881 -16.367 0.633 1.00 93.00 95 GLU A CA 1
ATOM 694 C C . GLU A 1 95 ? 4.368 -15.266 -0.329 1.00 93.00 95 GLU A C 1
ATOM 696 O O . GLU A 1 95 ? 5.361 -15.427 -1.048 1.00 93.00 95 GLU A O 1
ATOM 701 N N . ALA A 1 96 ? 3.703 -14.104 -0.338 1.00 92.75 96 ALA A N 1
ATOM 702 C CA . ALA A 1 96 ? 4.188 -12.945 -1.078 1.00 92.75 96 ALA A CA 1
ATOM 703 C C . ALA A 1 96 ? 5.584 -12.540 -0.574 1.00 92.75 96 ALA A C 1
ATOM 705 O O . ALA A 1 96 ? 5.768 -12.150 0.577 1.00 92.75 96 ALA A O 1
ATOM 706 N N . ARG A 1 97 ? 6.584 -12.594 -1.462 1.00 90.25 97 ARG A N 1
ATOM 707 C CA . ARG A 1 97 ? 7.986 -12.302 -1.112 1.00 90.25 97 ARG A CA 1
ATOM 708 C C . ARG A 1 97 ? 8.219 -10.852 -0.675 1.00 90.25 97 ARG A C 1
ATOM 710 O O . ARG A 1 97 ? 9.138 -10.587 0.093 1.00 90.25 97 ARG A O 1
ATOM 717 N N . ALA A 1 98 ? 7.463 -9.916 -1.238 1.00 90.81 98 ALA A N 1
ATOM 718 C CA . ALA A 1 98 ? 7.561 -8.494 -0.940 1.00 90.81 98 ALA A CA 1
ATOM 719 C C . ALA A 1 98 ? 6.208 -7.821 -1.178 1.00 90.81 98 ALA A C 1
ATOM 721 O O . ALA A 1 98 ? 5.506 -8.157 -2.133 1.00 90.81 98 ALA A O 1
ATOM 722 N N . ILE A 1 99 ? 5.870 -6.851 -0.329 1.00 92.75 99 ILE A N 1
ATOM 723 C CA . ILE A 1 99 ? 4.633 -6.072 -0.405 1.00 92.75 99 ILE A CA 1
ATOM 724 C C . ILE A 1 99 ? 5.023 -4.594 -0.420 1.00 92.75 99 ILE A C 1
ATOM 726 O O . ILE A 1 99 ? 5.739 -4.127 0.464 1.00 92.75 99 ILE A O 1
ATOM 730 N N . GLY A 1 100 ? 4.577 -3.868 -1.443 1.00 91.00 100 GLY A N 1
ATOM 731 C CA . GLY A 1 100 ? 4.794 -2.430 -1.583 1.00 91.00 100 GLY A CA 1
ATOM 732 C C . GLY A 1 100 ? 3.475 -1.674 -1.491 1.00 91.00 100 GLY A C 1
ATOM 733 O O . GLY A 1 100 ? 2.478 -2.100 -2.069 1.00 91.00 100 GLY A O 1
ATOM 734 N N . PHE A 1 101 ? 3.482 -0.544 -0.789 1.00 90.62 101 PHE A N 1
ATOM 735 C CA . PHE A 1 101 ? 2.360 0.389 -0.751 1.00 90.62 101 PHE A CA 1
ATOM 736 C C . PHE A 1 101 ? 2.725 1.651 -1.521 1.00 90.62 101 PHE A C 1
ATOM 738 O O . PHE A 1 101 ? 3.677 2.336 -1.153 1.00 90.62 101 PHE A O 1
ATOM 745 N N . ASP A 1 102 ? 1.937 1.983 -2.541 1.00 89.44 102 ASP A N 1
ATOM 746 C CA . ASP A 1 102 ? 2.002 3.279 -3.226 1.00 89.44 102 ASP A CA 1
ATOM 747 C C . ASP A 1 102 ? 0.961 4.250 -2.641 1.00 89.44 102 ASP A C 1
ATOM 749 O O . ASP A 1 102 ? 0.097 4.797 -3.323 1.00 89.44 102 ASP A O 1
ATOM 753 N N . ILE A 1 103 ? 0.960 4.368 -1.310 1.00 83.06 103 ILE A N 1
ATOM 754 C CA . ILE A 1 103 ? 0.046 5.226 -0.551 1.00 83.06 103 ILE A CA 1
ATOM 755 C C . ILE A 1 103 ? 0.835 5.886 0.577 1.00 83.06 103 ILE A C 1
ATOM 757 O O . ILE A 1 103 ? 1.609 5.240 1.283 1.00 83.06 103 ILE A O 1
ATOM 761 N N . ILE A 1 104 ? 0.593 7.178 0.794 1.00 83.81 104 ILE A N 1
ATOM 762 C CA . ILE A 1 104 ? 1.132 7.903 1.946 1.00 83.81 104 ILE A CA 1
ATOM 763 C C . ILE A 1 104 ? 0.151 7.782 3.118 1.00 83.81 104 ILE A C 1
ATOM 765 O O . ILE A 1 104 ? -0.940 8.355 3.091 1.00 83.81 104 ILE A O 1
ATOM 769 N N . PHE A 1 105 ? 0.562 7.092 4.184 1.00 85.94 105 PHE A N 1
ATOM 770 C CA . PHE A 1 105 ? -0.183 7.002 5.447 1.00 85.94 105 PHE A CA 1
ATOM 771 C C . PHE A 1 105 ? -0.014 8.281 6.284 1.00 85.94 105 PHE A C 1
ATOM 773 O O . PHE A 1 105 ? 0.682 8.313 7.296 1.00 85.94 105 PHE A O 1
ATOM 780 N N . SER A 1 106 ? -0.630 9.375 5.836 1.00 83.69 106 SER A N 1
ATOM 781 C CA . SER A 1 106 ? -0.483 10.712 6.436 1.00 83.69 106 SER A CA 1
ATOM 782 C C . SER A 1 106 ? -1.181 10.880 7.792 1.00 83.69 106 SER A C 1
ATOM 784 O O . SER A 1 106 ? -0.846 11.792 8.553 1.00 83.69 106 SER A O 1
ATOM 786 N N . TYR A 1 107 ? -2.121 9.994 8.122 1.00 85.12 107 TYR A N 1
ATOM 787 C CA . TYR A 1 107 ? -2.894 10.034 9.359 1.00 85.12 107 TYR A CA 1
ATOM 788 C C . TYR A 1 107 ? -2.886 8.674 10.049 1.00 85.12 107 TYR A C 1
ATOM 790 O O . TYR A 1 107 ? -2.919 7.634 9.401 1.00 85.12 107 TYR A O 1
ATOM 798 N N . SER A 1 108 ? -2.872 8.709 11.380 1.00 89.62 108 SER A N 1
ATOM 799 C CA . SER A 1 108 ? -2.962 7.536 12.245 1.00 89.62 108 SER A CA 1
ATOM 800 C C . SER A 1 108 ? -4.171 7.707 13.153 1.00 89.62 108 SER A C 1
ATOM 802 O O . SER A 1 108 ? -4.316 8.750 13.807 1.00 89.62 108 SER A O 1
ATOM 804 N N . ALA A 1 109 ? -5.031 6.691 13.195 1.00 93.25 109 ALA A N 1
ATOM 805 C CA . ALA A 1 109 ? -6.219 6.692 14.038 1.00 93.25 109 ALA A CA 1
ATOM 806 C C . ALA A 1 109 ? -5.856 6.686 15.530 1.00 93.25 109 ALA A C 1
ATOM 808 O O . ALA A 1 109 ? -6.624 7.179 16.352 1.00 93.25 109 ALA A O 1
ATOM 809 N N . ASN A 1 110 ? -4.643 6.256 15.890 1.00 93.50 110 ASN A N 1
ATOM 810 C CA . ASN A 1 110 ? -4.127 6.302 17.263 1.00 93.50 110 ASN A CA 1
ATOM 811 C C . ASN A 1 110 ? -4.157 7.700 17.904 1.00 93.50 110 ASN A C 1
ATOM 813 O O . ASN A 1 110 ? -4.053 7.810 19.124 1.00 93.50 110 ASN A O 1
ATOM 817 N N . ARG A 1 111 ? -4.286 8.770 17.108 1.00 91.69 111 ARG A N 1
ATOM 818 C CA . ARG A 1 111 ? -4.395 10.149 17.606 1.00 91.69 111 ARG A CA 1
ATOM 819 C C . ARG A 1 111 ? -5.781 10.497 18.156 1.00 91.69 111 ARG A C 1
ATOM 821 O O . ARG A 1 111 ? -5.904 11.524 18.822 1.00 91.69 111 ARG A O 1
ATOM 828 N N . PHE A 1 112 ? -6.818 9.704 17.876 1.00 91.44 112 PHE A N 1
ATOM 829 C CA . PHE A 1 112 ? 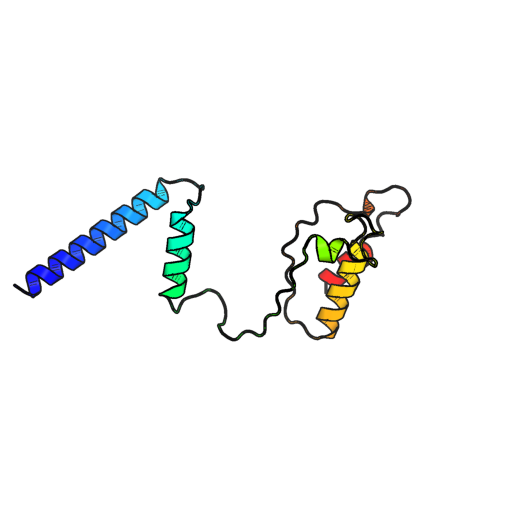-8.165 9.998 18.361 1.00 91.44 112 PHE A CA 1
ATOM 830 C C . PHE A 1 112 ? -8.330 9.625 19.846 1.00 91.44 112 PHE A C 1
ATOM 832 O O . PHE A 1 112 ? -7.940 8.527 20.259 1.00 91.44 112 PHE A O 1
ATOM 839 N N . PRO A 1 113 ? -8.949 10.504 20.657 1.00 91.19 113 PRO A N 1
ATOM 840 C CA . PRO A 1 113 ? -9.321 10.180 22.030 1.00 91.19 113 PRO A CA 1
ATOM 841 C C . PRO A 1 113 ? -10.234 8.949 22.090 1.00 91.19 113 PRO A C 1
ATOM 843 O O . PRO A 1 113 ? -11.128 8.798 21.262 1.00 91.19 113 PRO A O 1
ATOM 846 N N . GLY A 1 114 ? -10.023 8.082 23.083 1.00 87.88 114 GLY A N 1
ATOM 847 C CA . GLY A 1 114 ? -10.826 6.868 23.285 1.00 87.88 114 GLY A CA 1
ATOM 848 C C . GLY A 1 114 ? -10.328 5.615 22.554 1.00 87.88 114 GLY A C 1
ATOM 849 O O . GLY A 1 114 ? -10.870 4.544 22.794 1.00 87.88 114 GLY A O 1
ATOM 850 N N . LEU A 1 115 ? -9.283 5.715 21.720 1.00 87.75 115 LEU A N 1
ATOM 851 C CA . LEU A 1 115 ? -8.673 4.561 21.031 1.00 87.75 115 LEU A CA 1
ATOM 852 C C . LEU A 1 115 ? -7.367 4.063 21.677 1.00 87.75 115 LEU A C 1
ATOM 854 O O . LEU A 1 115 ? -6.726 3.152 21.155 1.00 87.75 115 LEU A O 1
ATOM 858 N N . GLU A 1 116 ? -6.944 4.690 22.780 1.00 90.75 116 GLU A N 1
ATOM 859 C CA . GLU A 1 116 ? -5.758 4.328 23.583 1.00 90.75 116 GLU A CA 1
ATOM 860 C C . GLU A 1 116 ? -4.445 4.179 22.788 1.00 90.75 116 GLU A C 1
ATOM 862 O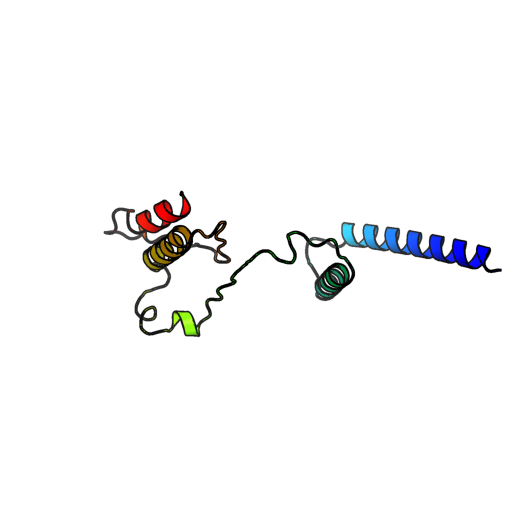 O . GLU A 1 116 ? -3.497 3.536 23.237 1.00 90.75 116 GLU A O 1
ATOM 867 N N . GLY A 1 117 ? -4.378 4.759 21.588 1.00 89.94 117 GLY A N 1
ATOM 868 C CA . GLY A 1 117 ? -3.242 4.607 20.686 1.00 89.94 117 GLY A CA 1
ATOM 869 C C . GLY A 1 117 ? -3.030 3.183 20.156 1.00 89.94 117 GLY A C 1
ATOM 870 O O . GLY A 1 117 ? -1.918 2.856 19.747 1.00 89.94 117 GLY A O 1
ATOM 871 N N . GLN A 1 118 ? -4.055 2.325 20.188 1.00 93.00 118 GLN A N 1
ATOM 872 C CA . GLN A 1 118 ? -3.938 0.907 19.819 1.00 93.00 118 GLN A CA 1
ATOM 873 C C . GLN A 1 118 ? -4.622 0.551 18.499 1.00 93.00 118 GLN A C 1
ATOM 875 O O . GLN A 1 118 ? -4.471 -0.575 18.036 1.00 93.00 118 GLN A O 1
ATOM 880 N N . TYR A 1 119 ? -5.358 1.482 17.895 1.00 94.50 119 TYR A N 1
ATOM 881 C CA . TYR A 1 119 ? -6.154 1.222 16.698 1.00 94.50 119 TYR A CA 1
ATOM 882 C C . TYR A 1 119 ? -5.317 0.680 15.533 1.00 94.50 119 TYR A C 1
ATOM 884 O O . TYR A 1 119 ? -5.697 -0.291 14.891 1.00 94.50 119 TYR A O 1
ATOM 892 N N . ASP A 1 120 ? -4.132 1.251 15.307 1.00 94.38 120 ASP A N 1
ATOM 893 C CA . ASP A 1 120 ? -3.253 0.839 14.206 1.00 94.38 120 ASP A CA 1
ATOM 894 C C . ASP A 1 120 ? -2.345 -0.350 14.562 1.00 94.38 120 ASP A C 1
ATOM 896 O O . ASP A 1 120 ? -1.483 -0.729 13.769 1.00 94.38 120 ASP A O 1
ATOM 900 N N . ARG A 1 121 ? -2.494 -0.945 15.756 1.00 94.75 121 ARG A N 1
ATOM 901 C CA . ARG A 1 121 ? -1.583 -1.987 16.260 1.00 94.75 121 ARG A CA 1
ATOM 902 C C . ARG A 1 121 ? -1.482 -3.174 15.311 1.00 94.75 121 ARG A C 1
ATOM 904 O O . ARG A 1 121 ? -0.378 -3.655 15.082 1.00 94.75 121 ARG A O 1
ATOM 911 N N . GLU A 1 122 ? -2.607 -3.653 14.789 1.00 95.12 122 GLU A N 1
ATOM 912 C CA . GLU A 1 122 ? -2.620 -4.827 13.910 1.00 95.12 122 GLU A CA 1
ATOM 913 C C . GLU A 1 122 ? -1.899 -4.555 12.593 1.00 95.12 122 GLU A C 1
ATOM 915 O O . GLU A 1 122 ? -1.117 -5.387 12.141 1.00 95.12 122 GLU A O 1
ATOM 920 N N . PHE A 1 123 ? -2.093 -3.370 12.014 1.00 95.00 123 PHE A N 1
ATOM 921 C CA . PHE A 1 123 ? -1.408 -2.988 10.785 1.00 95.00 123 PHE A CA 1
ATOM 922 C C . PHE A 1 123 ? 0.096 -2.839 11.003 1.00 95.00 123 PHE A C 1
ATOM 924 O O . PHE A 1 123 ? 0.884 -3.400 10.245 1.00 95.00 123 PHE A O 1
ATOM 931 N N . LEU A 1 124 ? 0.498 -2.157 12.080 1.00 94.12 124 LEU A N 1
ATOM 932 C CA . LEU A 1 124 ? 1.907 -2.005 12.449 1.00 94.12 124 LEU A CA 1
ATOM 933 C C . LEU A 1 124 ? 2.575 -3.358 12.724 1.00 94.12 124 LEU A C 1
ATOM 935 O O . LEU A 1 124 ? 3.725 -3.558 12.344 1.00 94.12 124 LEU A O 1
ATOM 939 N N . ALA A 1 125 ? 1.862 -4.293 13.355 1.00 95.25 125 ALA A N 1
ATOM 940 C CA . ALA A 1 125 ? 2.355 -5.648 13.572 1.00 95.25 125 ALA A CA 1
ATOM 941 C C . ALA A 1 125 ? 2.483 -6.434 12.258 1.00 95.25 125 ALA A C 1
ATOM 943 O O . ALA A 1 125 ? 3.452 -7.169 12.092 1.00 95.25 125 ALA A O 1
ATOM 944 N N . ALA A 1 126 ? 1.537 -6.271 11.328 1.00 95.06 126 ALA A N 1
ATOM 945 C CA . ALA A 1 126 ? 1.543 -6.964 10.043 1.00 95.06 126 ALA A CA 1
ATOM 946 C C . ALA A 1 126 ? 2.723 -6.535 9.154 1.00 95.06 126 ALA A C 1
ATOM 948 O O . ALA A 1 126 ? 3.362 -7.388 8.549 1.00 95.06 126 ALA A O 1
ATOM 949 N N . ILE A 1 127 ? 3.060 -5.240 9.112 1.00 92.56 127 ILE A N 1
ATOM 950 C CA . ILE A 1 127 ? 4.174 -4.725 8.288 1.00 92.56 127 ILE A CA 1
ATOM 951 C C . ILE A 1 127 ? 5.563 -4.905 8.920 1.00 92.56 127 ILE A C 1
ATOM 953 O O . ILE A 1 127 ? 6.567 -4.651 8.261 1.00 92.56 127 ILE A O 1
ATOM 957 N N . ALA A 1 128 ? 5.632 -5.276 10.201 1.00 91.50 128 ALA A N 1
ATOM 958 C CA . ALA A 1 128 ? 6.888 -5.488 10.924 1.00 91.50 128 ALA A CA 1
ATOM 959 C C . ALA A 1 128 ? 7.388 -6.945 10.879 1.00 91.50 128 ALA A C 1
ATOM 961 O O . ALA A 1 128 ? 8.428 -7.240 11.470 1.00 91.50 128 ALA A O 1
ATOM 962 N N . ARG A 1 129 ? 6.628 -7.846 10.248 1.00 79.06 129 ARG A N 1
ATOM 963 C CA . ARG A 1 129 ? 7.003 -9.247 10.019 1.00 79.06 129 ARG A CA 1
ATOM 964 C C . ARG A 1 129 ? 8.005 -9.375 8.879 1.00 79.06 129 ARG A C 1
ATOM 966 O O . ARG A 1 129 ? 8.884 -10.254 9.013 1.00 79.06 129 ARG A O 1
#

Foldseek 3Di:
DVVVVVVVVVVVVVVVVVVVVVVVVVDPPDQDPVNVVVVVVCVVVDPDDPDDPPPPDDDDDQDPVNCCPPVNVPPDPLLCLVVLLVVLVVCVVVVPVDDDDPDDNPHHPLPDPPPVNCSNVSSVVSVVD

pLDDT: mean 84.17, std 9.6, range [58.06, 96.56]